Protein AF-A0A6L4Z1H6-F1 (afdb_monomer_lite)

Secondary structure (DSSP, 8-state):
-HHHHHHHHHHHSPPHHHHHHHHHHHHHHHHHHHHHHHHHHHHH---HHHHHHHHHHHHHHHHHHHHHHH-HHHHHHHHHHHHHHHHHHHHH-TTSHHHHHH--GGGTT-TTHHHH-

Structure (mmCIF, N/CA/C/O backbone):
data_AF-A0A6L4Z1H6-F1
#
_entry.id   AF-A0A6L4Z1H6-F1
#
loop_
_atom_site.group_PDB
_atom_site.id
_atom_site.type_symbol
_atom_site.label_atom_id
_atom_site.label_alt_id
_atom_site.label_comp_id
_atom_site.label_asym_id
_atom_site.label_entity_id
_atom_site.label_seq_id
_atom_site.pdbx_PDB_ins_code
_atom_site.Cartn_x
_atom_site.Cartn_y
_at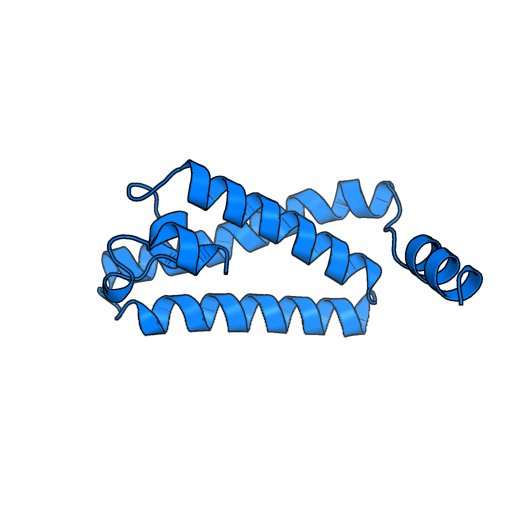om_site.Cartn_z
_atom_site.occupancy
_atom_site.B_iso_or_equiv
_atom_site.auth_seq_id
_atom_site.auth_comp_id
_atom_site.auth_asym_id
_atom_site.auth_atom_id
_atom_site.pdbx_PDB_model_num
ATOM 1 N N . MET A 1 1 ? -7.080 -9.935 -30.247 1.00 80.81 1 MET A N 1
ATOM 2 C CA . MET A 1 1 ? -7.381 -9.784 -28.805 1.00 80.81 1 MET A CA 1
ATOM 3 C C . MET A 1 1 ? -6.242 -10.318 -27.942 1.00 80.81 1 MET A C 1
ATOM 5 O O . MET A 1 1 ? -5.672 -9.525 -27.210 1.00 80.81 1 MET A O 1
ATOM 9 N N . LEU A 1 2 ? -5.840 -11.587 -28.095 1.00 91.19 2 LEU A N 1
ATOM 10 C CA . LEU A 1 2 ? -4.734 -12.201 -27.339 1.00 91.19 2 LEU A CA 1
ATOM 11 C C . LEU A 1 2 ? -3.424 -11.388 -27.370 1.00 91.19 2 LEU A C 1
ATOM 13 O O . LEU A 1 2 ? -2.878 -11.082 -26.318 1.00 91.19 2 LEU A O 1
ATOM 17 N N . ASN A 1 3 ? -2.985 -10.936 -28.550 1.00 93.06 3 ASN A N 1
ATOM 18 C CA . ASN A 1 3 ? -1.753 -10.142 -28.676 1.00 93.06 3 ASN A CA 1
ATOM 19 C C . ASN A 1 3 ? -1.790 -8.840 -27.863 1.00 93.06 3 ASN A C 1
ATOM 21 O O . ASN A 1 3 ? -0.787 -8.463 -27.280 1.00 93.06 3 ASN A O 1
ATOM 25 N N . ARG A 1 4 ? -2.956 -8.184 -27.756 1.00 92.56 4 ARG A N 1
ATOM 26 C CA . ARG A 1 4 ? -3.100 -6.958 -26.951 1.00 92.56 4 ARG A CA 1
ATOM 27 C C . ARG A 1 4 ? -2.980 -7.240 -25.455 1.00 92.56 4 ARG A C 1
ATOM 29 O O . ARG A 1 4 ? -2.419 -6.428 -24.734 1.00 92.56 4 ARG A O 1
ATOM 36 N N . ILE A 1 5 ? -3.495 -8.385 -25.004 1.00 93.81 5 ILE A N 1
ATOM 37 C CA . ILE A 1 5 ? -3.389 -8.817 -23.605 1.00 93.81 5 ILE A CA 1
ATOM 38 C C . ILE A 1 5 ? -1.924 -9.108 -23.269 1.00 93.81 5 ILE A C 1
ATOM 40 O O . ILE A 1 5 ? -1.421 -8.632 -22.260 1.00 93.81 5 ILE A O 1
ATOM 44 N N . ILE A 1 6 ? -1.224 -9.841 -24.136 1.00 94.75 6 ILE A N 1
ATOM 45 C CA . ILE A 1 6 ? 0.189 -10.176 -23.930 1.00 94.75 6 ILE A CA 1
ATOM 46 C C . ILE A 1 6 ? 1.053 -8.908 -23.913 1.00 94.75 6 ILE A C 1
ATOM 48 O O . ILE A 1 6 ? 1.821 -8.723 -22.972 1.00 94.75 6 ILE A O 1
ATOM 52 N N . SER A 1 7 ? 0.888 -8.011 -24.892 1.00 93.44 7 SER A N 1
ATOM 53 C CA . SER A 1 7 ? 1.611 -6.732 -24.928 1.00 93.44 7 SER A CA 1
ATOM 54 C C . SER A 1 7 ? 1.370 -5.901 -23.670 1.00 93.44 7 SER A C 1
ATOM 56 O O . SER A 1 7 ? 2.325 -5.393 -23.099 1.00 93.44 7 SER A O 1
ATOM 58 N N . PHE A 1 8 ? 0.129 -5.847 -23.170 1.00 93.81 8 PHE A N 1
ATOM 59 C CA . PHE A 1 8 ? -0.177 -5.154 -21.920 1.00 93.81 8 PHE A CA 1
ATOM 60 C C . PHE A 1 8 ? 0.664 -5.678 -20.750 1.00 93.81 8 PHE A C 1
ATOM 62 O O . PHE A 1 8 ? 1.260 -4.880 -20.034 1.00 93.81 8 PHE A O 1
ATOM 69 N N . PHE A 1 9 ? 0.753 -6.995 -20.553 1.00 93.00 9 PHE A N 1
ATOM 70 C CA . PHE A 1 9 ? 1.566 -7.539 -19.463 1.00 93.00 9 PHE A CA 1
ATOM 71 C C . PHE A 1 9 ? 3.059 -7.279 -19.672 1.00 93.00 9 PHE A C 1
ATOM 73 O O . PHE A 1 9 ? 3.727 -6.857 -18.734 1.00 93.00 9 PHE A O 1
ATOM 80 N N . ILE A 1 10 ? 3.576 -7.472 -20.886 1.00 92.50 10 ILE A N 1
ATOM 81 C CA . ILE A 1 10 ? 4.997 -7.239 -21.187 1.00 92.50 10 ILE A CA 1
ATOM 82 C C . ILE A 1 10 ? 5.387 -5.780 -20.917 1.00 92.50 10 ILE A C 1
ATOM 84 O O . ILE A 1 10 ? 6.434 -5.523 -20.333 1.00 92.50 10 ILE A O 1
ATOM 88 N N . GLU A 1 11 ? 4.536 -4.830 -21.301 1.00 92.94 11 GLU A N 1
ATOM 89 C CA . GLU A 1 11 ? 4.797 -3.396 -21.146 1.00 92.94 11 GLU A CA 1
ATOM 90 C C . GLU A 1 11 ? 4.597 -2.894 -19.709 1.00 92.94 11 GLU A C 1
ATOM 92 O O . GLU A 1 11 ? 5.117 -1.837 -19.356 1.00 92.94 11 GLU A O 1
ATOM 97 N N . ASN A 1 12 ? 3.843 -3.624 -18.875 1.00 95.31 12 ASN A N 1
ATOM 98 C CA . ASN A 1 12 ? 3.446 -3.163 -17.540 1.00 95.31 12 ASN A CA 1
ATOM 99 C C . ASN A 1 12 ? 4.032 -3.962 -16.374 1.00 95.31 12 ASN A C 1
ATOM 101 O O . ASN A 1 12 ? 3.815 -3.595 -15.219 1.00 95.31 12 ASN A O 1
ATOM 105 N N . ILE A 1 13 ? 4.806 -5.013 -16.643 1.00 94.94 13 ILE A N 1
ATOM 106 C CA . ILE A 1 13 ? 5.628 -5.657 -15.619 1.00 94.94 13 ILE A CA 1
ATOM 107 C C . ILE A 1 13 ? 6.853 -4.763 -15.355 1.00 94.94 13 ILE A C 1
ATOM 109 O O . ILE A 1 13 ? 7.637 -4.520 -16.274 1.00 94.94 13 ILE A O 1
ATOM 113 N N . PRO A 1 14 ? 7.051 -4.263 -14.121 1.00 95.06 14 PRO A N 1
ATOM 114 C CA . PRO A 1 14 ? 8.230 -3.467 -13.800 1.00 95.06 14 PRO A CA 1
ATOM 115 C C . PRO A 1 14 ? 9.506 -4.304 -13.931 1.00 95.06 14 PRO A C 1
ATOM 117 O O . PRO A 1 14 ? 9.511 -5.500 -13.631 1.00 95.06 14 PRO A O 1
ATOM 120 N N . SER A 1 15 ? 10.613 -3.667 -14.322 1.00 95.88 15 SER A N 1
ATOM 121 C CA . SER A 1 15 ? 11.919 -4.332 -14.342 1.00 95.88 15 SER A CA 1
ATOM 122 C C . SER A 1 15 ? 12.318 -4.807 -12.940 1.00 95.88 15 SER A C 1
ATOM 124 O O . SER A 1 15 ? 11.912 -4.222 -11.935 1.00 95.88 15 SER A O 1
ATOM 126 N N . LEU A 1 16 ? 13.157 -5.842 -12.854 1.00 96.88 16 LEU A N 1
ATOM 127 C CA . LEU A 1 16 ? 13.631 -6.361 -11.566 1.00 96.88 16 LEU A CA 1
ATOM 128 C C . LEU A 1 16 ? 14.319 -5.277 -10.719 1.00 96.88 16 LEU A C 1
ATOM 130 O O . LEU A 1 16 ? 14.093 -5.202 -9.516 1.00 96.88 16 LEU A O 1
ATOM 134 N N . GLU A 1 17 ? 15.098 -4.401 -11.353 1.00 97.62 17 GLU A N 1
ATOM 135 C CA . GLU A 1 17 ? 15.709 -3.234 -10.708 1.00 97.62 17 GLU A CA 1
ATOM 136 C C . GLU A 1 17 ? 14.651 -2.306 -10.094 1.00 97.62 17 GLU A C 1
ATOM 138 O O . GLU A 1 17 ? 14.747 -1.936 -8.924 1.00 97.62 17 GLU A O 1
ATOM 143 N N . THR A 1 18 ? 13.592 -2.004 -10.853 1.00 97.12 18 THR A N 1
ATOM 144 C CA . THR A 1 18 ? 12.467 -1.187 -10.384 1.00 97.12 18 THR A CA 1
ATOM 145 C C . THR A 1 18 ? 11.778 -1.847 -9.192 1.00 97.12 18 THR A C 1
ATOM 147 O O . THR A 1 18 ? 11.489 -1.176 -8.204 1.00 97.12 18 THR A O 1
ATOM 150 N N . ILE A 1 19 ? 11.552 -3.164 -9.252 1.00 98.25 19 ILE A N 1
ATOM 151 C CA . ILE A 1 19 ? 10.954 -3.931 -8.154 1.00 98.25 19 ILE A CA 1
ATOM 152 C C . ILE A 1 19 ? 11.826 -3.822 -6.906 1.00 98.25 19 ILE A C 1
ATOM 154 O O . ILE A 1 19 ? 11.324 -3.424 -5.858 1.00 98.25 19 ILE A O 1
ATOM 158 N N . ILE A 1 20 ? 13.117 -4.137 -7.002 1.00 98.31 20 ILE A N 1
ATOM 159 C CA . ILE A 1 20 ? 14.026 -4.154 -5.849 1.00 98.31 20 ILE A CA 1
ATOM 160 C C . ILE A 1 20 ? 14.138 -2.765 -5.216 1.00 98.31 20 ILE A C 1
ATOM 162 O O . ILE A 1 20 ? 14.092 -2.648 -3.993 1.00 98.31 20 ILE A O 1
ATOM 166 N N . PHE A 1 21 ? 14.245 -1.715 -6.031 1.00 98.25 21 PHE A N 1
ATOM 167 C CA . PHE A 1 21 ? 14.414 -0.352 -5.541 1.00 98.25 21 PHE A CA 1
ATOM 168 C C . PHE A 1 21 ? 13.133 0.217 -4.915 1.00 98.25 21 PHE A C 1
ATOM 170 O O . PHE A 1 21 ? 13.155 0.731 -3.797 1.00 98.25 21 PHE A O 1
ATOM 177 N N . TRP A 1 22 ? 11.997 0.118 -5.612 1.00 98.38 22 TRP A N 1
ATOM 178 C CA . TRP A 1 22 ? 10.763 0.790 -5.195 1.00 98.38 22 TRP A CA 1
ATOM 179 C C . TRP A 1 22 ? 9.925 -0.006 -4.198 1.00 98.38 22 TRP A C 1
ATOM 181 O O . TRP A 1 22 ? 9.191 0.597 -3.415 1.00 98.38 22 TRP A O 1
ATOM 191 N N . SER A 1 23 ? 10.036 -1.337 -4.173 1.00 98.50 23 SER A N 1
ATOM 192 C CA . SER A 1 23 ? 9.271 -2.166 -3.231 1.00 98.50 23 SER A CA 1
ATOM 193 C C . SER A 1 23 ? 9.459 -1.773 -1.762 1.00 98.50 23 SER A C 1
ATOM 195 O O . SER A 1 23 ? 8.447 -1.535 -1.100 1.00 98.50 23 SER A O 1
ATOM 197 N N . PRO A 1 24 ? 10.690 -1.638 -1.218 1.00 98.44 24 PRO A N 1
ATOM 198 C CA . PRO A 1 24 ? 10.863 -1.225 0.174 1.00 98.44 24 PRO A CA 1
ATOM 199 C C . PRO A 1 24 ? 10.289 0.172 0.433 1.00 98.44 24 PRO A C 1
ATOM 201 O O . PRO A 1 24 ? 9.670 0.388 1.473 1.00 98.44 24 PRO A O 1
ATOM 204 N N . ILE A 1 25 ? 10.412 1.097 -0.525 1.00 98.50 25 ILE A N 1
ATOM 205 C CA . ILE A 1 25 ? 9.860 2.455 -0.417 1.00 98.50 25 ILE A CA 1
ATOM 206 C C . ILE A 1 25 ? 8.333 2.402 -0.316 1.00 98.50 25 ILE A C 1
ATOM 208 O O . ILE A 1 25 ? 7.755 3.034 0.566 1.00 98.50 25 ILE A O 1
ATOM 212 N N . PHE A 1 26 ? 7.668 1.627 -1.175 1.00 98.56 26 PHE A N 1
ATOM 213 C CA . PHE A 1 26 ? 6.212 1.500 -1.162 1.00 98.56 26 PHE A CA 1
ATOM 214 C C . PHE A 1 26 ? 5.685 0.742 0.050 1.00 98.56 26 PHE A C 1
ATOM 216 O O . PHE A 1 26 ? 4.654 1.139 0.589 1.00 98.56 26 PHE A O 1
ATOM 223 N N . ILE A 1 27 ? 6.392 -0.287 0.522 1.00 98.56 27 ILE A N 1
ATOM 224 C CA . ILE A 1 27 ? 6.051 -0.968 1.775 1.00 98.56 27 ILE A CA 1
ATOM 225 C C . ILE A 1 27 ? 6.138 0.018 2.940 1.00 98.56 27 ILE A C 1
ATOM 227 O O . ILE A 1 27 ? 5.182 0.129 3.705 1.00 98.56 27 ILE A O 1
ATOM 231 N N . ILE A 1 28 ? 7.247 0.759 3.060 1.00 98.50 28 ILE A N 1
ATOM 232 C CA . ILE A 1 28 ? 7.426 1.755 4.122 1.00 98.50 28 ILE A CA 1
ATOM 233 C C . ILE A 1 28 ? 6.335 2.818 4.019 1.00 98.50 28 ILE A C 1
ATOM 235 O O . ILE A 1 28 ? 5.653 3.068 5.004 1.00 98.50 28 ILE A O 1
ATOM 239 N N . TRP A 1 29 ? 6.101 3.384 2.834 1.00 98.06 29 TRP A N 1
ATOM 240 C CA . TRP A 1 29 ? 5.073 4.401 2.617 1.00 98.06 29 TRP A CA 1
ATOM 241 C C . TRP A 1 29 ? 3.677 3.913 3.020 1.00 98.06 29 TRP A C 1
ATOM 243 O O . TRP A 1 29 ? 2.997 4.576 3.808 1.00 98.06 29 TRP A O 1
ATOM 253 N N . ALA A 1 30 ? 3.282 2.727 2.542 1.00 97.44 30 ALA A N 1
ATOM 254 C CA . ALA A 1 30 ? 1.996 2.116 2.855 1.00 97.44 30 ALA A CA 1
ATOM 255 C C . ALA A 1 30 ? 1.825 1.830 4.344 1.00 97.44 30 ALA A C 1
ATOM 257 O O . ALA A 1 30 ? 0.782 2.130 4.935 1.00 97.44 30 ALA A O 1
ATOM 258 N N . TYR A 1 31 ? 2.874 1.299 4.966 1.00 97.44 31 TYR A N 1
ATOM 259 C CA . TYR A 1 31 ? 2.910 1.064 6.397 1.00 97.44 31 TYR A CA 1
ATOM 260 C C . TYR A 1 31 ? 2.781 2.377 7.174 1.00 97.44 31 TYR A C 1
ATOM 262 O O . TYR A 1 31 ? 1.973 2.466 8.096 1.00 97.44 31 TYR A O 1
ATOM 270 N N . SER A 1 32 ? 3.537 3.411 6.795 1.00 96.12 32 SER A N 1
ATOM 271 C CA . SER A 1 32 ? 3.583 4.701 7.480 1.00 96.12 32 SER A CA 1
ATOM 272 C C . SER A 1 32 ? 2.219 5.377 7.527 1.00 96.12 32 SER A C 1
ATOM 274 O O . SER A 1 32 ? 1.768 5.735 8.617 1.00 96.12 32 SER A O 1
ATOM 276 N N . TYR A 1 33 ? 1.523 5.534 6.395 1.00 94.31 33 TYR A N 1
ATOM 277 C CA . TYR A 1 33 ? 0.223 6.208 6.437 1.00 94.31 33 TYR A CA 1
ATOM 278 C C . TYR A 1 33 ? -0.840 5.366 7.158 1.00 94.31 33 TYR A C 1
ATOM 280 O O . TYR A 1 33 ? -1.658 5.933 7.882 1.00 94.31 33 TYR A O 1
ATOM 288 N N . LEU A 1 34 ? -0.817 4.028 7.053 1.00 93.81 34 LEU A N 1
ATOM 289 C CA . LEU A 1 34 ? -1.738 3.167 7.807 1.00 93.81 34 LEU A CA 1
ATOM 290 C C . LEU A 1 34 ? -1.473 3.243 9.311 1.00 93.81 34 LEU A C 1
ATOM 292 O O . LEU A 1 34 ? -2.414 3.333 10.097 1.00 93.81 34 LEU A O 1
ATOM 296 N N . GLN A 1 35 ? -0.204 3.245 9.712 1.00 94.06 35 GLN A N 1
ATOM 297 C CA . GLN A 1 35 ? 0.207 3.381 11.104 1.00 94.06 35 GLN A CA 1
ATOM 298 C C . GLN A 1 35 ? -0.240 4.728 11.678 1.00 94.06 35 GLN A C 1
ATOM 300 O O . GLN A 1 35 ? -0.798 4.760 12.773 1.00 94.06 35 GLN A O 1
ATOM 305 N N . VAL A 1 36 ? -0.044 5.827 10.942 1.00 91.81 36 VAL A N 1
ATOM 306 C CA . VAL A 1 36 ? -0.480 7.169 11.362 1.00 91.81 36 VAL A CA 1
ATOM 307 C C . VAL A 1 36 ? -2.000 7.224 11.505 1.00 91.81 36 VAL A C 1
ATOM 309 O O . VAL A 1 36 ? -2.499 7.674 12.534 1.00 91.81 36 VAL A O 1
ATOM 312 N N . ILE A 1 37 ? -2.750 6.719 10.524 1.00 91.00 37 ILE A N 1
ATOM 313 C CA . ILE A 1 37 ? -4.218 6.689 10.573 1.00 91.00 37 ILE A CA 1
ATOM 314 C C . ILE A 1 37 ? -4.711 5.825 11.739 1.00 91.00 37 ILE A C 1
ATOM 316 O O . ILE A 1 37 ? -5.597 6.248 12.482 1.00 91.00 37 ILE A O 1
ATOM 320 N N . GLY A 1 38 ? -4.122 4.644 11.936 1.00 90.75 38 GLY A N 1
ATOM 321 C CA . GLY A 1 38 ? -4.444 3.747 13.044 1.00 90.75 38 GLY A CA 1
ATOM 322 C C . GLY A 1 38 ? -4.174 4.391 14.397 1.00 90.75 38 GLY A C 1
ATOM 323 O O . GLY A 1 38 ? -5.043 4.404 15.266 1.00 90.75 38 GLY A O 1
ATOM 324 N N . TYR A 1 39 ? -3.006 5.011 14.554 1.00 88.62 39 TYR A N 1
ATOM 325 C CA . TYR A 1 39 ? -2.647 5.749 15.759 1.00 88.62 39 TYR A CA 1
ATOM 326 C C . TYR A 1 39 ? -3.606 6.915 16.030 1.00 88.62 39 TYR A C 1
ATOM 328 O O . TYR A 1 39 ? -4.078 7.075 17.156 1.00 88.62 39 TYR A O 1
ATOM 336 N N . LEU A 1 40 ? -3.951 7.710 15.012 1.00 87.00 40 LEU A N 1
ATOM 337 C CA . LEU A 1 40 ? -4.907 8.810 15.149 1.00 87.00 40 LEU A CA 1
ATOM 338 C C . LEU A 1 40 ? -6.305 8.302 15.511 1.00 87.00 40 LEU A C 1
ATOM 340 O O . LEU A 1 40 ? -6.953 8.887 16.376 1.00 87.00 40 LEU A O 1
ATOM 344 N N . LYS A 1 41 ? -6.763 7.196 14.916 1.00 86.25 41 LYS A N 1
ATOM 345 C CA . LYS A 1 41 ? -8.043 6.575 15.279 1.00 86.25 41 LYS A CA 1
ATOM 346 C C . LYS A 1 41 ? -8.051 6.174 16.758 1.00 86.25 41 LYS A C 1
ATOM 348 O O . LYS A 1 41 ? -8.984 6.532 17.476 1.00 86.25 41 LYS A O 1
ATOM 353 N N . LEU A 1 42 ? -6.995 5.498 17.216 1.00 84.94 42 LEU A N 1
ATOM 354 C CA . LEU A 1 42 ? -6.874 5.000 18.590 1.00 84.94 42 LEU A CA 1
ATOM 355 C C . LEU A 1 42 ? -6.733 6.128 19.624 1.00 84.94 42 LEU A C 1
ATOM 357 O O . LEU A 1 42 ? -7.330 6.057 20.694 1.00 84.94 42 LEU A O 1
ATOM 361 N N . THR A 1 43 ? -5.978 7.184 19.312 1.00 85.62 43 THR A N 1
ATOM 362 C CA . THR A 1 43 ? -5.682 8.265 20.270 1.00 85.62 43 THR A CA 1
ATOM 363 C C . THR A 1 43 ? -6.683 9.414 20.241 1.00 85.62 43 THR A C 1
ATOM 365 O O . THR A 1 43 ? -6.994 9.983 21.285 1.00 85.62 43 THR A O 1
ATOM 368 N N . LYS A 1 44 ? -7.210 9.774 19.066 1.00 79.94 44 LYS A N 1
ATOM 369 C CA . LYS A 1 44 ? -8.111 10.926 18.886 1.00 79.94 44 LYS A CA 1
ATOM 370 C C . LYS A 1 44 ? -9.591 10.540 18.831 1.00 79.94 44 LYS A C 1
ATOM 372 O O . LYS A 1 44 ? -10.421 11.423 18.632 1.00 79.94 44 LYS A O 1
ATOM 377 N N . LYS A 1 45 ? -9.935 9.253 18.997 1.00 74.00 45 LYS A N 1
ATOM 378 C CA . LYS A 1 45 ? -11.316 8.722 18.933 1.00 74.00 45 LYS A CA 1
ATOM 379 C C . LYS A 1 45 ? -12.085 9.204 17.691 1.00 74.00 45 LYS A C 1
ATOM 381 O O . LYS A 1 45 ? -13.288 9.458 17.742 1.00 74.00 45 LYS A O 1
ATOM 386 N N . ILE A 1 46 ? -11.378 9.369 16.571 1.00 71.94 46 ILE A N 1
ATOM 387 C CA . ILE A 1 46 ? -11.973 9.798 15.301 1.00 71.94 46 ILE A CA 1
ATOM 388 C C . ILE A 1 46 ? -12.990 8.737 14.877 1.00 71.94 46 ILE A C 1
ATOM 390 O O . ILE A 1 46 ? -12.700 7.542 14.979 1.00 71.94 46 ILE A O 1
ATOM 394 N N . LYS A 1 47 ? -14.178 9.150 14.395 1.00 69.56 47 LYS A N 1
ATOM 395 C CA . LYS A 1 47 ? -15.178 8.160 13.966 1.00 69.56 47 LYS A CA 1
ATOM 396 C C . LYS A 1 47 ? -14.562 7.256 12.883 1.00 69.56 47 LYS A C 1
ATOM 398 O O . LYS A 1 47 ? -13.933 7.780 11.962 1.00 69.56 47 LYS A O 1
ATOM 403 N N . PRO A 1 48 ? -14.779 5.935 12.938 1.00 63.97 48 PRO A N 1
ATOM 404 C CA . PRO A 1 48 ? -14.122 4.961 12.055 1.00 63.97 48 PRO A CA 1
ATOM 405 C C . PRO A 1 48 ? -14.298 5.256 10.560 1.00 63.97 48 PRO A C 1
ATOM 407 O O . PRO A 1 48 ? -13.378 5.074 9.764 1.00 63.97 48 PRO A O 1
ATOM 410 N N . ASP A 1 49 ? -15.456 5.803 10.186 1.00 68.00 49 ASP A N 1
ATOM 411 C CA . ASP A 1 49 ? -15.769 6.215 8.814 1.00 68.00 49 ASP A CA 1
ATOM 412 C C . ASP A 1 49 ? -14.847 7.322 8.275 1.00 68.00 49 ASP A C 1
ATOM 414 O O . ASP A 1 49 ? -14.665 7.439 7.062 1.00 68.00 49 ASP A O 1
ATOM 418 N N . TYR A 1 50 ? -14.240 8.123 9.153 1.00 71.00 50 TYR A N 1
ATOM 419 C CA . TYR A 1 50 ? -13.266 9.142 8.770 1.00 71.00 50 TYR A CA 1
ATOM 420 C C . TYR A 1 50 ? -11.832 8.622 8.738 1.00 71.00 50 TYR A C 1
ATOM 422 O O . TYR A 1 50 ? -11.006 9.297 8.147 1.00 71.00 50 TYR A O 1
ATOM 430 N N . ALA A 1 51 ? -11.515 7.455 9.309 1.00 74.44 51 ALA A N 1
ATOM 431 C CA . ALA A 1 51 ? -10.157 6.900 9.264 1.00 74.44 51 ALA A CA 1
ATOM 432 C C . ALA A 1 51 ? -9.836 6.270 7.892 1.00 74.44 51 ALA A C 1
ATOM 434 O O . ALA A 1 51 ? -8.739 6.440 7.364 1.00 74.44 51 ALA A O 1
ATOM 435 N N . ARG A 1 52 ? -10.824 5.637 7.239 1.00 78.19 52 ARG A N 1
ATOM 436 C CA . ARG A 1 52 ? -10.660 5.063 5.888 1.00 78.19 52 ARG A CA 1
ATOM 437 C C . ARG A 1 52 ? -10.483 6.100 4.782 1.00 78.19 52 ARG A C 1
ATOM 439 O O . ARG A 1 52 ? -9.841 5.807 3.776 1.00 78.19 52 ARG A O 1
ATOM 446 N N . LYS A 1 53 ? -11.084 7.285 4.914 1.00 86.56 53 LYS A N 1
ATOM 447 C CA . LYS A 1 53 ? -11.048 8.305 3.852 1.00 86.56 53 LYS A CA 1
ATOM 448 C C . LYS A 1 53 ? -9.621 8.813 3.593 1.00 86.56 53 LYS A C 1
ATOM 450 O O . LYS A 1 53 ? -9.209 8.752 2.441 1.00 86.56 53 LYS A O 1
ATOM 455 N N . PRO A 1 54 ? -8.836 9.218 4.611 1.00 87.25 54 PRO A N 1
ATOM 456 C CA . PRO A 1 54 ? -7.427 9.557 4.448 1.00 87.25 54 PRO A CA 1
ATOM 457 C C . PRO A 1 54 ? -6.611 8.441 3.803 1.00 87.25 54 PRO A C 1
ATOM 459 O O . PRO A 1 54 ? -5.806 8.739 2.933 1.00 87.25 54 PRO A O 1
ATOM 462 N N . PHE A 1 55 ? -6.849 7.172 4.164 1.00 88.12 55 PHE A N 1
ATOM 463 C CA . PHE A 1 55 ? -6.157 6.036 3.542 1.00 88.12 55 PHE A CA 1
ATOM 464 C C . PHE A 1 55 ? -6.377 6.019 2.025 1.00 88.12 55 PHE A C 1
ATOM 466 O O . PHE A 1 55 ? -5.412 6.031 1.268 1.00 88.12 55 PHE A O 1
ATOM 473 N N . HIS A 1 56 ? -7.637 6.070 1.580 1.00 90.00 56 HIS A N 1
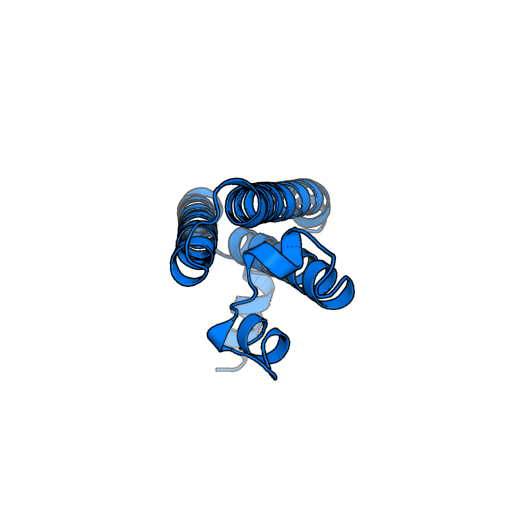ATOM 474 C CA . HIS A 1 56 ? -7.958 6.058 0.151 1.00 90.00 56 HIS A CA 1
ATOM 475 C C . HIS A 1 56 ? -7.470 7.322 -0.558 1.00 90.00 56 HIS A C 1
ATOM 477 O O . HIS A 1 56 ? -6.955 7.236 -1.664 1.00 90.00 56 HIS A O 1
ATOM 483 N N . ILE A 1 57 ? -7.595 8.492 0.075 1.00 94.31 57 ILE A N 1
ATOM 484 C CA . ILE A 1 57 ? -7.130 9.760 -0.500 1.00 94.31 57 ILE A CA 1
ATOM 485 C C . ILE A 1 57 ? -5.617 9.721 -0.723 1.00 94.31 57 ILE A C 1
ATOM 487 O O . ILE A 1 57 ? -5.164 10.047 -1.816 1.00 94.31 57 ILE A O 1
ATOM 491 N N . ILE A 1 58 ? -4.842 9.299 0.281 1.00 95.44 58 ILE A N 1
ATOM 492 C CA . ILE A 1 58 ? -3.384 9.191 0.167 1.00 95.44 58 ILE A CA 1
ATOM 493 C C . ILE A 1 58 ? -3.025 8.151 -0.895 1.00 95.44 58 ILE A C 1
ATOM 495 O O . ILE A 1 58 ? -2.244 8.462 -1.788 1.00 95.44 58 ILE A O 1
ATOM 499 N N . ALA A 1 59 ? -3.639 6.964 -0.859 1.00 95.06 59 ALA A N 1
ATOM 500 C CA . ALA A 1 59 ? -3.346 5.902 -1.816 1.00 95.06 59 ALA A CA 1
ATOM 501 C C . ALA A 1 59 ? -3.662 6.303 -3.266 1.00 95.06 59 ALA A C 1
ATOM 503 O O . ALA A 1 59 ? -2.838 6.098 -4.158 1.00 95.06 59 ALA A O 1
ATOM 504 N N . PHE A 1 60 ? -4.814 6.933 -3.514 1.00 96.56 60 PHE A N 1
ATOM 505 C CA . PHE A 1 60 ? -5.183 7.405 -4.849 1.00 96.56 60 PHE A CA 1
ATOM 506 C C . PHE A 1 60 ? -4.336 8.586 -5.310 1.00 96.56 60 PHE A C 1
ATOM 508 O O . PHE A 1 60 ? -3.971 8.638 -6.482 1.00 96.56 60 PHE A O 1
ATOM 515 N N . LEU A 1 61 ? -3.975 9.510 -4.417 1.00 98.12 61 LEU A N 1
ATOM 516 C CA . LEU A 1 61 ? -3.084 10.612 -4.767 1.00 98.12 61 LEU A CA 1
ATOM 517 C C . LEU A 1 61 ? -1.678 10.099 -5.101 1.00 98.12 61 LEU A C 1
ATOM 519 O O . LEU A 1 61 ? -1.096 10.528 -6.095 1.00 98.12 61 LEU A O 1
ATOM 523 N N . THR A 1 62 ? -1.153 9.144 -4.325 1.00 98.00 62 THR A N 1
ATOM 524 C CA . THR A 1 62 ? 0.108 8.461 -4.636 1.00 98.00 62 THR A CA 1
ATOM 525 C C . THR A 1 62 ? 0.019 7.773 -5.997 1.00 98.00 62 THR A C 1
ATOM 527 O O . THR A 1 62 ? 0.857 8.039 -6.853 1.00 98.00 62 THR A O 1
ATOM 530 N N . ALA A 1 63 ? -1.020 6.973 -6.249 1.00 98.19 63 ALA A N 1
ATOM 531 C CA . ALA A 1 63 ? -1.210 6.306 -7.537 1.00 98.19 63 ALA A CA 1
ATOM 532 C C . ALA A 1 63 ? -1.312 7.300 -8.707 1.00 98.19 63 ALA A C 1
ATOM 534 O O . ALA A 1 63 ? -0.693 7.083 -9.743 1.00 98.19 63 ALA A O 1
ATOM 535 N N . PHE A 1 64 ? -2.024 8.418 -8.539 1.00 98.44 64 PHE A N 1
ATOM 536 C CA . PHE A 1 64 ? -2.115 9.475 -9.548 1.00 98.44 64 PHE A CA 1
ATOM 537 C C . PHE A 1 64 ? -0.745 10.086 -9.871 1.00 98.44 64 PHE A C 1
ATOM 539 O O . PHE A 1 64 ? -0.391 10.231 -11.042 1.00 98.44 64 PHE A O 1
ATOM 546 N N . VAL A 1 65 ? 0.042 10.425 -8.845 1.00 98.44 65 VAL A N 1
ATOM 547 C CA . VAL A 1 65 ? 1.390 10.982 -9.025 1.00 98.44 65 VAL A CA 1
ATOM 548 C C . VAL A 1 65 ? 2.305 9.968 -9.715 1.00 98.44 65 VAL A C 1
ATOM 550 O O . VAL A 1 65 ? 2.996 10.326 -10.668 1.00 98.44 65 VAL A O 1
ATOM 553 N N . LEU A 1 66 ? 2.268 8.699 -9.297 1.00 98.31 66 LEU A N 1
ATOM 554 C CA . LEU A 1 66 ? 3.052 7.632 -9.920 1.00 98.31 66 LEU A CA 1
ATOM 555 C C . LEU A 1 66 ? 2.648 7.414 -11.382 1.00 98.31 66 LEU A C 1
ATOM 557 O O . LEU A 1 66 ? 3.522 7.384 -12.242 1.00 98.31 66 LEU A O 1
ATOM 561 N N . GLN A 1 67 ? 1.347 7.361 -11.681 1.00 97.81 67 GLN A N 1
ATOM 562 C CA . GLN A 1 67 ? 0.837 7.237 -13.049 1.00 97.81 67 GLN A CA 1
ATOM 563 C C . GLN A 1 67 ? 1.331 8.384 -13.933 1.00 97.81 67 GLN A C 1
ATOM 565 O O . GLN A 1 67 ? 1.715 8.159 -15.078 1.00 97.81 67 GLN A O 1
ATOM 570 N N . LYS A 1 68 ? 1.310 9.615 -13.411 1.00 98.31 68 LYS A N 1
ATOM 571 C CA . LYS A 1 68 ? 1.690 10.812 -14.164 1.00 98.31 68 LYS A CA 1
ATOM 572 C C . LYS A 1 68 ? 3.191 10.877 -14.461 1.00 98.31 68 LYS A C 1
ATOM 574 O O . LYS A 1 68 ? 3.557 11.386 -15.514 1.00 98.31 68 LYS A O 1
ATOM 579 N N . ILE A 1 69 ? 4.040 10.416 -13.540 1.00 97.94 69 ILE A N 1
ATOM 580 C CA . ILE A 1 69 ? 5.502 10.564 -13.647 1.00 97.94 69 ILE A CA 1
ATOM 581 C C . ILE A 1 69 ? 6.166 9.310 -14.230 1.00 97.94 69 ILE A C 1
ATOM 583 O O . ILE A 1 69 ? 7.064 9.421 -15.057 1.00 97.94 69 ILE A O 1
ATOM 587 N N . TYR A 1 70 ? 5.724 8.126 -13.811 1.00 96.69 70 TYR A N 1
ATOM 588 C CA . TYR A 1 70 ? 6.393 6.848 -14.080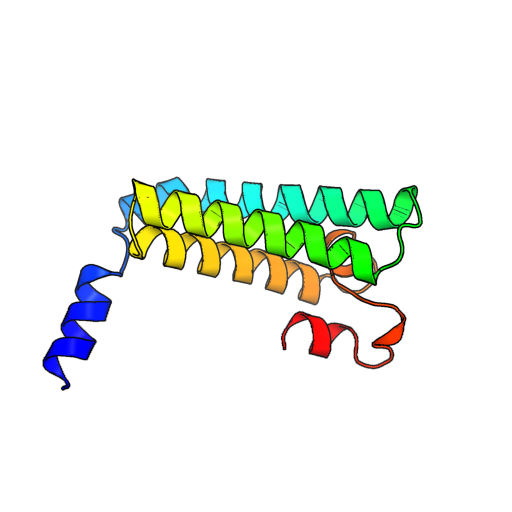 1.00 96.69 70 TYR A CA 1
ATOM 589 C C . TYR A 1 70 ? 5.508 5.841 -14.826 1.00 96.69 70 TYR A C 1
ATOM 591 O O . TYR A 1 70 ? 5.970 4.762 -15.195 1.00 96.69 70 TYR A O 1
ATOM 599 N N . GLY A 1 71 ? 4.239 6.181 -15.059 1.00 96.94 71 GLY A N 1
ATOM 600 C CA . GLY A 1 71 ? 3.294 5.335 -15.773 1.00 96.94 71 GLY A CA 1
ATOM 601 C C . GLY A 1 71 ? 2.715 4.194 -14.936 1.00 96.94 71 GLY A C 1
ATOM 602 O O . GLY A 1 71 ? 2.920 4.077 -13.725 1.00 96.94 71 GLY A O 1
ATOM 603 N N . LEU A 1 72 ? 1.964 3.339 -15.625 1.00 96.88 72 LEU A N 1
ATOM 604 C CA . LEU A 1 72 ? 1.213 2.238 -15.032 1.00 96.88 72 LEU A CA 1
ATOM 605 C C . LEU A 1 72 ? 2.078 1.148 -14.359 1.00 96.88 72 LEU A C 1
ATOM 607 O O . LEU A 1 72 ? 1.643 0.670 -13.309 1.00 96.88 72 LEU A O 1
ATOM 611 N N . PRO A 1 73 ? 3.291 0.781 -14.836 1.00 97.12 73 PRO A N 1
ATOM 612 C CA . PRO A 1 73 ? 4.088 -0.254 -14.169 1.00 97.12 73 PRO A CA 1
ATOM 613 C C . PRO A 1 73 ? 4.340 0.071 -12.692 1.00 97.12 73 PRO A C 1
ATOM 615 O O . PRO A 1 73 ? 4.184 -0.777 -11.812 1.00 97.12 73 PRO A O 1
ATOM 618 N N . LEU A 1 74 ? 4.667 1.332 -12.394 1.00 98.00 74 LEU A N 1
ATOM 619 C CA . LEU A 1 74 ? 4.988 1.739 -11.031 1.00 98.00 74 LEU A CA 1
ATOM 620 C C . LEU A 1 74 ? 3.742 1.842 -10.140 1.00 98.00 74 LEU A C 1
ATOM 622 O O . LEU A 1 74 ? 3.820 1.569 -8.942 1.00 98.00 74 LEU A O 1
ATOM 626 N N . VAL A 1 75 ? 2.582 2.154 -10.725 1.00 98.19 75 VAL A N 1
ATOM 627 C CA . VAL A 1 75 ? 1.287 2.072 -10.034 1.00 98.19 75 VAL A CA 1
ATOM 628 C C . VAL A 1 75 ? 0.984 0.629 -9.646 1.00 98.19 75 VAL A C 1
ATOM 630 O O . VAL A 1 75 ? 0.651 0.380 -8.492 1.00 98.19 75 VAL A O 1
ATOM 633 N N . LEU A 1 76 ? 1.151 -0.327 -10.568 1.00 97.56 76 LEU A N 1
ATOM 634 C CA . LEU A 1 76 ? 0.913 -1.746 -10.290 1.00 97.56 76 LEU A CA 1
ATOM 635 C C . LEU A 1 76 ? 1.830 -2.261 -9.178 1.00 97.56 76 LEU A C 1
ATOM 637 O O . LEU A 1 76 ? 1.362 -2.957 -8.277 1.00 97.56 76 LEU A O 1
ATOM 641 N N . LEU A 1 77 ? 3.109 -1.870 -9.194 1.00 98.31 77 LEU A N 1
ATOM 642 C CA . LEU A 1 77 ? 4.044 -2.210 -8.124 1.00 98.31 77 LEU A CA 1
ATOM 643 C C . LEU A 1 77 ? 3.613 -1.609 -6.779 1.00 98.31 77 LEU A C 1
ATOM 645 O O . LEU A 1 77 ? 3.569 -2.320 -5.775 1.00 98.31 77 LEU A O 1
ATOM 649 N N . TYR A 1 78 ? 3.257 -0.322 -6.754 1.00 98.56 78 TYR A N 1
ATOM 650 C CA . TYR A 1 78 ? 2.763 0.346 -5.549 1.00 98.56 78 TYR A CA 1
ATOM 651 C C . TYR A 1 78 ? 1.510 -0.334 -4.987 1.00 98.56 78 TYR A C 1
ATOM 653 O O . TYR A 1 78 ? 1.434 -0.595 -3.782 1.00 98.56 78 TYR A O 1
ATOM 661 N N . THR A 1 79 ? 0.544 -0.669 -5.845 1.00 97.06 79 THR A N 1
ATOM 662 C CA . THR A 1 79 ? -0.674 -1.373 -5.439 1.00 97.06 79 THR A CA 1
ATOM 663 C C . THR A 1 79 ? -0.351 -2.764 -4.903 1.0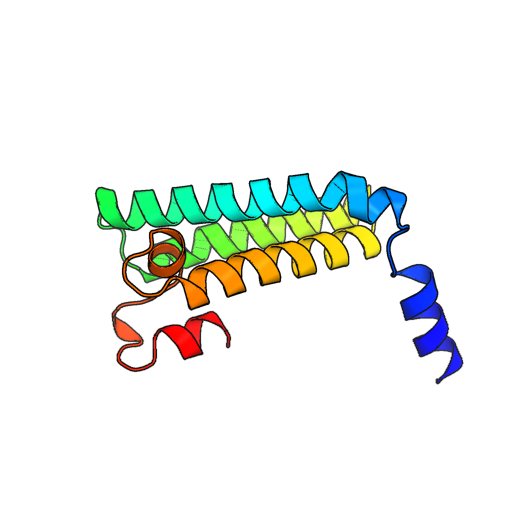0 97.06 79 THR A C 1
ATOM 665 O O . THR A 1 79 ? -0.833 -3.104 -3.827 1.00 97.06 79 THR A O 1
ATOM 668 N N . ALA A 1 80 ? 0.522 -3.531 -5.565 1.00 97.81 80 ALA A N 1
ATOM 669 C CA . ALA A 1 80 ? 0.939 -4.852 -5.093 1.00 97.81 80 ALA A CA 1
ATOM 670 C C . ALA A 1 80 ? 1.599 -4.788 -3.704 1.00 97.81 80 ALA A C 1
ATOM 672 O O . ALA A 1 80 ? 1.236 -5.549 -2.806 1.00 97.81 80 ALA A O 1
ATOM 673 N N . MET A 1 81 ? 2.519 -3.843 -3.488 1.00 98.50 81 MET A N 1
ATOM 674 C CA . MET A 1 81 ? 3.174 -3.657 -2.187 1.00 98.50 81 MET A CA 1
ATOM 675 C C . MET A 1 81 ? 2.199 -3.177 -1.109 1.00 98.50 81 MET A C 1
ATOM 677 O O . MET A 1 81 ? 2.246 -3.646 0.028 1.00 98.50 81 MET A O 1
ATOM 681 N N . THR A 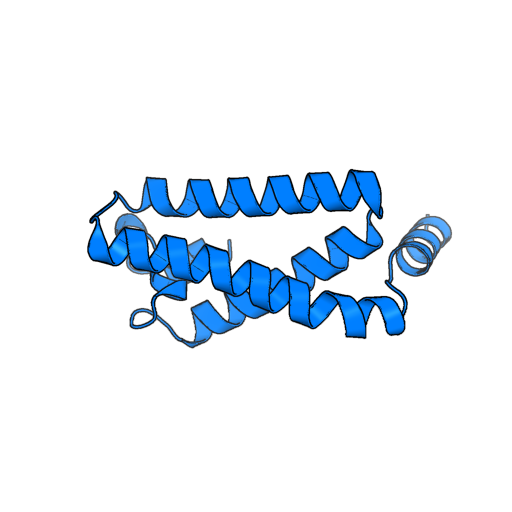1 82 ? 1.264 -2.294 -1.462 1.00 97.69 82 THR A N 1
ATOM 682 C CA . THR A 1 82 ? 0.196 -1.863 -0.551 1.00 97.69 82 THR A CA 1
ATOM 683 C C . THR A 1 82 ? -0.698 -3.039 -0.156 1.00 97.69 82 THR A C 1
ATOM 685 O O . THR A 1 82 ? -1.011 -3.195 1.024 1.00 97.69 82 THR A O 1
ATOM 688 N N . SER A 1 83 ? -1.058 -3.915 -1.101 1.00 96.94 83 SER A N 1
ATOM 689 C CA . SER A 1 83 ? -1.817 -5.138 -0.824 1.00 96.94 83 SER A CA 1
ATOM 690 C C . SER A 1 83 ? -1.075 -6.075 0.129 1.00 96.94 83 SER A C 1
ATOM 692 O O . SER A 1 83 ? -1.714 -6.650 1.010 1.00 96.94 83 SER A O 1
ATOM 694 N N . LEU A 1 84 ? 0.255 -6.196 0.033 1.00 98.12 84 LEU A N 1
ATOM 695 C CA . LEU A 1 84 ? 1.049 -6.953 1.012 1.00 98.12 84 LEU A CA 1
ATOM 696 C C . LEU A 1 84 ? 0.952 -6.349 2.420 1.00 98.12 84 LEU A C 1
ATOM 698 O O . LEU A 1 84 ? 0.751 -7.085 3.384 1.00 98.12 84 LEU A O 1
ATOM 702 N N . VAL A 1 85 ? 1.026 -5.021 2.553 1.00 97.69 85 VAL A N 1
ATOM 703 C CA . VAL A 1 85 ? 0.879 -4.340 3.853 1.00 97.69 85 VAL A CA 1
ATOM 704 C C . VAL A 1 85 ? -0.532 -4.508 4.425 1.00 97.69 85 VAL A C 1
ATOM 706 O O . VAL A 1 85 ? -0.682 -4.773 5.618 1.00 97.69 85 VAL A O 1
ATOM 709 N N . VAL A 1 86 ? -1.572 -4.403 3.593 1.00 95.81 86 VAL A N 1
ATOM 710 C CA . VAL A 1 86 ? -2.964 -4.656 4.008 1.00 95.81 86 VAL A CA 1
ATOM 711 C C . VAL A 1 86 ? -3.143 -6.114 4.433 1.00 95.81 86 VAL A C 1
ATOM 713 O O . VAL A 1 86 ? -3.747 -6.379 5.471 1.00 95.81 86 VAL A O 1
ATOM 716 N N . THR A 1 87 ? -2.561 -7.057 3.692 1.00 97.06 87 THR A N 1
ATOM 717 C CA . THR A 1 87 ? -2.587 -8.489 4.026 1.00 97.06 87 THR A CA 1
ATOM 718 C C . THR A 1 87 ? -1.903 -8.742 5.365 1.00 97.06 87 THR A C 1
ATOM 720 O O . THR A 1 87 ? -2.471 -9.396 6.237 1.00 97.06 87 THR A O 1
ATOM 723 N N . TYR A 1 88 ? -0.723 -8.152 5.577 1.00 97.38 88 TYR A N 1
ATOM 724 C CA . TYR A 1 88 ? -0.038 -8.170 6.865 1.00 97.38 88 TYR A CA 1
ATOM 725 C C . TYR A 1 88 ? -0.936 -7.621 7.983 1.00 97.38 88 TYR A C 1
ATOM 727 O O . TYR A 1 88 ? -1.113 -8.279 9.004 1.00 97.38 88 TYR A O 1
ATOM 735 N N . ALA A 1 89 ? -1.570 -6.463 7.789 1.00 95.69 89 ALA A N 1
ATOM 736 C CA . ALA A 1 89 ? -2.473 -5.873 8.775 1.00 95.69 89 ALA A CA 1
ATOM 737 C C . ALA A 1 89 ? -3.655 -6.792 9.128 1.00 95.69 89 ALA A C 1
ATOM 739 O O . ALA A 1 89 ? -3.989 -6.930 10.304 1.00 95.69 89 ALA A O 1
ATOM 740 N N . VAL A 1 90 ? -4.253 -7.446 8.128 1.00 95.88 90 VAL A N 1
ATOM 741 C CA . VAL A 1 90 ? -5.331 -8.427 8.313 1.00 95.88 90 VAL A CA 1
ATOM 742 C C . VAL A 1 90 ? -4.851 -9.631 9.125 1.00 95.88 90 VAL A C 1
ATOM 744 O O . VAL A 1 90 ? -5.521 -10.003 10.086 1.00 95.88 90 VAL A O 1
ATOM 747 N N . ILE A 1 91 ? -3.677 -10.188 8.806 1.00 96.38 91 ILE A N 1
ATOM 748 C CA . ILE A 1 91 ? -3.074 -11.310 9.547 1.00 96.38 91 ILE A CA 1
ATOM 749 C C . ILE A 1 91 ? -2.813 -10.933 11.013 1.00 96.38 91 ILE A C 1
ATOM 751 O O . ILE A 1 91 ? -2.995 -11.757 11.906 1.00 96.38 91 ILE A O 1
ATOM 755 N N . ARG A 1 92 ? -2.402 -9.687 11.287 1.00 95.62 92 ARG A N 1
ATOM 756 C CA . ARG A 1 92 ? -2.151 -9.210 12.659 1.00 95.62 92 ARG A CA 1
ATOM 757 C C . ARG A 1 92 ? -3.428 -9.045 13.494 1.00 95.62 92 ARG A C 1
ATOM 759 O O . ARG A 1 92 ? -3.346 -9.108 14.720 1.00 95.62 92 ARG A O 1
ATOM 766 N N . GLY A 1 93 ? -4.582 -8.855 12.856 1.00 92.75 93 GLY A N 1
ATOM 767 C CA . GLY A 1 93 ? -5.891 -8.839 13.509 1.00 92.75 93 GLY A CA 1
ATOM 768 C C . GLY A 1 93 ? -6.164 -7.626 14.409 1.00 92.75 93 GLY A C 1
ATOM 769 O O . GLY A 1 93 ? -5.441 -6.629 14.401 1.00 92.75 93 GLY A O 1
ATOM 770 N N . GLU A 1 94 ? -7.238 -7.717 15.202 1.00 90.44 94 GLU A N 1
ATOM 771 C CA . GLU A 1 94 ? -7.856 -6.576 15.902 1.00 90.44 94 GLU A CA 1
ATOM 772 C C . GLU A 1 94 ? -6.934 -5.842 16.887 1.00 90.44 94 GLU A C 1
ATOM 774 O O . GLU A 1 94 ? -7.129 -4.658 17.144 1.00 90.44 94 GLU A O 1
ATOM 779 N N . ASN A 1 95 ? -5.890 -6.486 17.401 1.00 88.75 95 ASN A N 1
ATOM 780 C CA . ASN A 1 95 ? -4.979 -5.856 18.359 1.00 88.75 95 ASN A CA 1
ATOM 781 C C . ASN A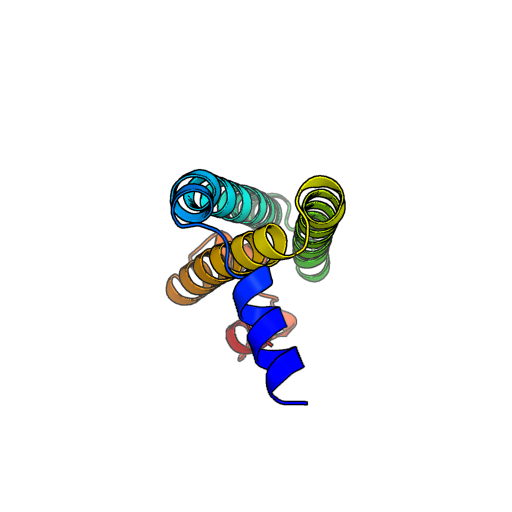 1 95 ? -3.892 -4.991 17.694 1.00 88.75 95 ASN A C 1
ATOM 783 O O . ASN A 1 95 ? -3.050 -4.422 18.386 1.00 88.75 95 ASN A O 1
ATOM 787 N N . HIS A 1 96 ? -3.883 -4.883 16.361 1.00 92.25 96 HIS A N 1
ATOM 788 C CA . HIS A 1 96 ? -2.850 -4.158 15.626 1.00 92.25 96 HIS A CA 1
ATOM 789 C C . HIS A 1 96 ? -3.326 -2.781 15.128 1.00 92.25 96 HIS A C 1
ATOM 791 O O . HIS A 1 96 ? -4.391 -2.693 14.510 1.00 92.25 96 HIS A O 1
ATOM 797 N N . PRO A 1 97 ? -2.526 -1.702 15.276 1.00 89.88 97 PRO A N 1
ATOM 798 C CA . PRO A 1 97 ? -2.901 -0.366 14.804 1.00 89.88 97 PRO A CA 1
ATOM 799 C C . PRO A 1 97 ? -3.263 -0.305 13.315 1.00 89.88 97 PRO A C 1
ATOM 801 O O . PRO A 1 97 ? -4.238 0.348 12.956 1.00 89.88 97 PRO A O 1
ATOM 804 N N . LEU A 1 98 ? -2.532 -1.022 12.452 1.00 92.94 98 LEU A N 1
ATOM 805 C CA . LEU A 1 98 ? -2.841 -1.078 11.013 1.00 92.94 98 LEU A CA 1
ATOM 806 C C . LEU A 1 98 ? -4.215 -1.703 10.736 1.00 92.94 98 LEU A C 1
ATOM 808 O O . LEU A 1 98 ? -4.942 -1.212 9.880 1.00 92.94 98 LEU A O 1
ATOM 812 N N . TYR A 1 99 ? -4.584 -2.768 11.456 1.00 93.50 99 TYR A N 1
ATOM 813 C CA . TYR A 1 99 ? -5.911 -3.368 11.323 1.00 93.50 99 TYR A CA 1
ATOM 814 C C . TYR A 1 99 ? -6.979 -2.363 11.751 1.00 93.50 99 TYR A C 1
ATOM 816 O O . TYR A 1 99 ? -7.937 -2.101 11.026 1.00 93.50 99 TYR A O 1
ATOM 824 N N . GLN A 1 100 ? -6.772 -1.739 12.912 1.00 88.75 100 GLN A N 1
ATOM 825 C CA . GLN A 1 100 ? -7.697 -0.766 13.481 1.00 88.75 100 GLN A CA 1
ATOM 826 C C . GLN A 1 100 ? -7.880 0.470 12.596 1.00 88.75 100 GLN A C 1
ATOM 828 O O . GLN A 1 100 ? -8.987 1.002 12.537 1.00 88.75 100 GLN A O 1
ATOM 833 N N . ALA A 1 101 ? -6.844 0.887 11.859 1.00 89.12 101 ALA A N 1
ATOM 834 C CA . ALA A 1 101 ? -6.915 1.971 10.877 1.00 89.12 101 ALA A CA 1
ATOM 835 C C . ALA A 1 101 ? -8.009 1.745 9.820 1.00 89.12 101 ALA A C 1
ATOM 837 O O . ALA A 1 101 ? -8.627 2.700 9.347 1.00 89.12 101 ALA A O 1
ATOM 838 N N . MET A 1 102 ? -8.249 0.481 9.458 1.00 90.50 102 MET A N 1
ATOM 839 C CA . MET A 1 102 ? -9.161 0.086 8.385 1.00 90.50 102 MET A CA 1
ATOM 840 C C . MET A 1 102 ? -10.463 -0.525 8.902 1.00 90.50 102 MET A C 1
ATOM 842 O O . MET A 1 102 ? -11.496 -0.396 8.247 1.00 90.50 102 MET A O 1
ATOM 846 N N . ALA A 1 103 ? -10.447 -1.205 10.045 1.00 90.81 103 ALA A N 1
ATOM 847 C CA . ALA A 1 103 ? -11.630 -1.845 10.600 1.00 90.81 103 ALA A CA 1
ATOM 848 C C . ALA A 1 103 ? -12.672 -0.804 11.023 1.00 90.81 103 ALA A C 1
ATOM 850 O O . ALA A 1 103 ? -12.332 0.219 11.625 1.00 90.81 103 ALA A O 1
ATOM 851 N N . ARG A 1 104 ? -13.949 -1.078 10.741 1.00 88.62 104 ARG A N 1
ATOM 852 C CA . ARG A 1 104 ? -15.067 -0.294 11.271 1.00 88.62 104 ARG A CA 1
ATOM 853 C C . ARG A 1 104 ? -15.857 -1.118 12.266 1.00 88.62 104 ARG A C 1
ATOM 855 O O . ARG A 1 104 ? -16.116 -2.297 12.078 1.00 88.62 104 ARG A O 1
ATOM 862 N N . GLU A 1 105 ? -16.297 -0.452 13.310 1.00 86.75 105 GLU A N 1
ATOM 863 C CA . GLU A 1 105 ? -16.990 -1.043 14.439 1.00 86.75 105 GLU A CA 1
ATOM 864 C C . GLU A 1 105 ? -18.392 -1.493 14.006 1.00 86.75 105 GLU A C 1
ATOM 866 O O . GLU A 1 105 ? -18.842 -2.560 14.409 1.00 86.75 105 GLU A O 1
ATOM 871 N N . LYS A 1 106 ? -19.021 -0.745 13.085 1.00 87.69 106 LYS A N 1
ATOM 872 C CA . LYS A 1 106 ? -20.318 -1.078 12.471 1.00 87.69 106 LYS A CA 1
ATOM 873 C C . LYS A 1 106 ? -20.291 -2.282 11.526 1.00 87.69 106 LYS A C 1
ATOM 875 O O . LYS A 1 106 ? -21.347 -2.803 11.198 1.00 87.69 106 LYS A O 1
ATOM 880 N N . ASP A 1 107 ? -19.104 -2.700 11.090 1.00 88.81 107 ASP A N 1
ATOM 881 C CA . ASP A 1 107 ? -18.937 -3.859 10.207 1.00 88.81 107 ASP A CA 1
ATOM 882 C C . ASP A 1 107 ? -18.875 -5.173 11.001 1.00 88.81 107 ASP A C 1
ATOM 884 O O . ASP A 1 107 ? -18.708 -6.243 10.416 1.00 88.81 107 ASP A O 1
ATOM 888 N N . ALA A 1 108 ? -18.973 -5.115 12.335 1.00 89.38 108 ALA A N 1
ATOM 889 C CA . ALA A 1 108 ? -19.034 -6.300 13.175 1.00 89.38 108 ALA A CA 1
ATOM 890 C C . ALA A 1 108 ? -20.264 -7.168 12.828 1.00 89.38 108 ALA A C 1
ATOM 892 O O . ALA A 1 108 ? -21.344 -6.625 12.596 1.00 89.38 108 ALA A O 1
ATOM 893 N N . PRO A 1 109 ? -20.124 -8.508 12.818 1.00 92.06 109 PRO A N 1
ATOM 894 C CA . PRO A 1 109 ? -18.923 -9.288 13.158 1.00 92.06 109 PRO A CA 1
ATOM 895 C C . PRO A 1 109 ? -17.918 -9.476 11.999 1.00 92.06 109 PRO A C 1
ATOM 897 O O . PRO A 1 109 ? -16.839 -10.020 12.208 1.00 92.06 109 PRO A O 1
ATOM 900 N N . TYR A 1 110 ? -18.212 -9.003 10.788 1.00 93.00 110 TYR A N 1
ATOM 901 C CA . TYR A 1 110 ? -17.458 -9.296 9.560 1.00 93.00 110 TYR A CA 1
ATOM 902 C C . TYR A 1 110 ? -16.421 -8.224 9.178 1.00 93.00 110 TYR A C 1
ATOM 904 O O . TYR A 1 110 ? -16.144 -8.011 7.998 1.00 93.00 110 TYR A O 1
ATOM 912 N N . LYS A 1 111 ? -15.808 -7.544 10.156 1.00 90.50 111 LYS A N 1
ATOM 913 C CA . LYS A 1 111 ? -14.918 -6.387 9.915 1.00 90.50 111 LYS A CA 1
ATOM 914 C C . LYS A 1 111 ? -13.796 -6.682 8.915 1.00 90.50 111 LYS A C 1
ATOM 916 O O . LYS A 1 111 ? -13.526 -5.860 8.048 1.00 90.50 111 LYS A O 1
ATOM 921 N N . THR A 1 112 ? -13.169 -7.857 9.013 1.00 92.12 112 THR A N 1
ATOM 922 C CA . THR A 1 112 ? -12.083 -8.280 8.115 1.00 92.12 112 THR A CA 1
ATOM 923 C C . THR A 1 112 ? -12.548 -8.447 6.670 1.00 92.12 112 THR A C 1
ATOM 925 O O . THR A 1 112 ? -11.844 -8.021 5.761 1.00 92.12 112 THR A O 1
ATOM 928 N N . TYR A 1 113 ? -13.743 -9.004 6.450 1.00 91.38 113 TYR A N 1
ATOM 929 C CA . TYR A 1 113 ? -14.320 -9.146 5.111 1.00 91.38 113 TYR A CA 1
ATOM 930 C C . TYR A 1 113 ? -14.447 -7.777 4.430 1.00 91.38 113 TYR A C 1
ATOM 932 O O . TYR A 1 113 ? -13.947 -7.589 3.328 1.00 91.38 113 TYR A O 1
ATOM 940 N N . TYR A 1 114 ? -14.977 -6.783 5.146 1.00 89.50 114 TYR A N 1
ATOM 941 C CA . TYR A 1 114 ? -15.131 -5.415 4.641 1.00 89.50 114 TYR A CA 1
ATOM 942 C C . TYR A 1 114 ? -13.823 -4.615 4.528 1.00 89.50 114 TYR A C 1
ATOM 944 O O . TYR A 1 114 ? -13.852 -3.460 4.104 1.00 89.50 114 TYR A O 1
ATOM 952 N N . ILE A 1 115 ? -12.680 -5.139 4.985 1.00 90.00 115 ILE A N 1
ATOM 953 C CA . ILE A 1 115 ? -11.357 -4.557 4.687 1.00 90.00 115 ILE A CA 1
ATOM 954 C C . ILE A 1 115 ? -10.877 -5.011 3.304 1.00 90.00 115 ILE A C 1
ATOM 956 O O . ILE A 1 115 ? -10.195 -4.248 2.627 1.00 90.00 115 ILE A O 1
ATOM 960 N N . VAL A 1 116 ? -11.212 -6.240 2.911 1.00 88.06 116 VAL A N 1
ATOM 961 C CA . VAL A 1 116 ? -10.718 -6.882 1.684 1.00 88.06 116 VAL A CA 1
ATOM 962 C C . VAL A 1 116 ? -11.649 -6.643 0.488 1.00 88.06 116 VAL A C 1
ATOM 964 O O . VAL A 1 116 ? -11.179 -6.655 -0.647 1.00 88.06 116 VAL A O 1
ATOM 967 N N . VAL A 1 117 ? -12.943 -6.422 0.746 1.00 83.12 117 VAL A N 1
ATOM 968 C CA . VAL A 1 117 ? -14.000 -6.156 -0.248 1.00 83.12 117 VAL A CA 1
ATOM 969 C C . VAL A 1 117 ? -14.367 -4.680 -0.262 1.00 83.12 117 VAL A C 1
ATOM 971 O O . VAL A 1 117 ? -14.452 -4.118 -1.375 1.00 83.12 117 VAL A O 1
#

Radius of gyration: 16.13 Å; chains: 1; bounding box: 36×23×49 Å

pLDDT: mean 92.31, std 7.14, range [63.97, 98.56]

Foldseek 3Di:
DVVVVVVVCVVQADDPVLLVVCLVVLLCVLLVLLLVLLVCCVPVVPALVVLVVSSVVVLVVVLVVCCVPPNRNNSVSSVVSNVVNLVVLLVVPDVDSSLSSQFHPVCPPPRSVNSVD

Sequence (117 aa):
MLNRIISFFIENIPSLETIIFWSPIFIIWAYSYLQVIGYLKLTKKIKPDYARKPFHIIAFLTAFVLQKIYGLPLVLLYTAMTSLVVTYAVIRGENHPLYQAMAREKDAPYKTYYIVV